Protein AF-A0A2Z3GSK7-F1 (afdb_monomer_lite)

Structure (mmCIF, N/CA/C/O backbone):
data_AF-A0A2Z3GSK7-F1
#
_entry.id   AF-A0A2Z3GSK7-F1
#
loop_
_atom_site.group_PDB
_atom_site.id
_atom_site.type_symbol
_atom_site.label_atom_id
_atom_site.label_alt_id
_atom_site.label_comp_id
_atom_site.label_asym_id
_atom_site.label_entity_id
_atom_site.label_seq_id
_atom_site.pdbx_PDB_ins_code
_atom_site.Cartn_x
_atom_site.Cartn_y
_atom_site.Cartn_z
_atom_site.occupancy
_atom_site.B_iso_or_equiv
_atom_site.auth_seq_id
_atom_site.auth_comp_id
_atom_site.auth_asym_id
_atom_site.auth_atom_id
_atom_site.pdbx_PDB_model_num
ATOM 1 N N . MET A 1 1 ? -14.185 -3.169 9.809 1.00 71.88 1 MET A N 1
ATOM 2 C CA . MET A 1 1 ? -12.951 -3.643 9.153 1.00 71.88 1 MET A CA 1
ATOM 3 C C . MET A 1 1 ? -13.041 -3.278 7.683 1.00 71.88 1 MET A C 1
ATOM 5 O O . MET A 1 1 ? -14.053 -3.596 7.071 1.00 71.88 1 MET A O 1
ATOM 9 N N . THR A 1 2 ? -12.065 -2.547 7.152 1.00 82.12 2 THR A N 1
ATOM 10 C CA . THR A 1 2 ? -12.033 -2.111 5.746 1.00 82.12 2 THR A CA 1
ATOM 11 C C . THR A 1 2 ? -10.620 -2.266 5.176 1.00 82.12 2 THR A C 1
ATOM 13 O O . THR A 1 2 ? -9.663 -2.348 5.944 1.00 82.12 2 THR A O 1
ATOM 16 N N . ALA A 1 3 ? -10.502 -2.326 3.851 1.00 84.38 3 ALA A N 1
ATOM 17 C CA . ALA A 1 3 ? -9.241 -2.284 3.111 1.00 84.38 3 ALA A CA 1
ATOM 18 C C . ALA A 1 3 ? -9.398 -1.321 1.930 1.00 84.38 3 ALA A C 1
ATOM 20 O O . ALA A 1 3 ? -10.496 -1.180 1.380 1.00 84.38 3 ALA A O 1
ATOM 21 N N . ARG A 1 4 ? -8.316 -0.649 1.536 1.00 87.81 4 ARG A N 1
ATOM 22 C CA . ARG A 1 4 ? -8.307 0.265 0.387 1.00 87.81 4 ARG A CA 1
ATOM 23 C C . ARG A 1 4 ? -7.543 -0.360 -0.773 1.00 87.81 4 ARG A C 1
ATOM 25 O O . ARG A 1 4 ? -6.635 -1.156 -0.564 1.00 87.81 4 ARG A O 1
ATOM 32 N N . THR A 1 5 ? -7.963 -0.031 -1.993 1.00 89.75 5 THR A N 1
ATOM 33 C CA . THR A 1 5 ? -7.311 -0.492 -3.226 1.00 89.75 5 THR A CA 1
ATOM 34 C C . THR A 1 5 ? -6.703 0.704 -3.946 1.00 89.75 5 THR A C 1
ATOM 36 O O . THR A 1 5 ? -7.389 1.701 -4.177 1.00 89.75 5 THR A O 1
ATOM 39 N N . PHE A 1 6 ? -5.430 0.588 -4.301 1.00 87.94 6 PHE A N 1
ATOM 40 C CA . PHE A 1 6 ? -4.668 1.543 -5.090 1.00 87.94 6 PHE A CA 1
ATOM 41 C C . PHE A 1 6 ? -4.584 1.056 -6.535 1.00 87.94 6 PHE A C 1
ATOM 43 O O . PHE A 1 6 ? -4.456 -0.138 -6.799 1.00 87.94 6 PHE A O 1
ATOM 50 N N . HIS A 1 7 ? -4.692 1.982 -7.483 1.00 86.06 7 HIS A N 1
ATOM 51 C CA . HIS A 1 7 ? -4.762 1.664 -8.906 1.00 86.06 7 HIS A CA 1
ATOM 52 C C . HIS A 1 7 ? -3.601 2.356 -9.629 1.00 86.06 7 HIS A C 1
ATOM 54 O O . HIS A 1 7 ? -3.681 3.567 -9.851 1.00 86.06 7 HIS A O 1
ATOM 60 N N . PRO A 1 8 ? -2.526 1.634 -9.991 1.00 76.69 8 PRO A N 1
ATOM 61 C CA . PRO A 1 8 ? -1.449 2.216 -10.775 1.00 76.69 8 PRO A CA 1
ATOM 62 C C . PRO A 1 8 ? -1.945 2.506 -12.195 1.00 76.69 8 PRO A C 1
ATOM 64 O O . PRO A 1 8 ? -2.619 1.683 -12.822 1.00 76.69 8 PRO A O 1
ATOM 67 N N . SER A 1 9 ? -1.622 3.689 -12.712 1.00 77.81 9 SER A N 1
ATOM 68 C CA . SER A 1 9 ? -1.817 4.007 -14.125 1.00 77.81 9 SER A CA 1
ATOM 69 C C . SER A 1 9 ? -0.704 3.370 -14.966 1.00 77.81 9 SER A C 1
ATOM 71 O O . SER A 1 9 ? 0.386 3.078 -14.472 1.00 77.81 9 SER A O 1
ATOM 73 N N . GLY A 1 10 ? -1.003 3.085 -16.238 1.00 79.50 10 GLY A N 1
ATOM 74 C CA . GLY A 1 10 ? -0.168 2.247 -17.104 1.00 79.50 10 GLY A CA 1
ATOM 75 C C . GLY A 1 10 ? 1.318 2.622 -17.098 1.00 79.50 10 GLY A C 1
ATOM 76 O O . GLY A 1 10 ? 1.663 3.793 -17.203 1.00 79.50 10 GLY A O 1
ATOM 77 N N . GLY A 1 11 ? 2.176 1.602 -16.989 1.00 78.25 11 GLY A N 1
ATOM 78 C CA . GLY A 1 11 ? 3.635 1.734 -16.933 1.00 78.25 11 GLY A CA 1
ATOM 79 C C . GLY A 1 11 ? 4.215 1.865 -15.523 1.00 78.25 11 GLY A C 1
ATOM 80 O O . GLY A 1 11 ? 5.428 1.738 -15.379 1.00 78.25 11 GLY A O 1
ATOM 81 N N . TYR A 1 12 ? 3.390 2.046 -14.487 1.00 83.25 12 TYR A N 1
ATOM 82 C CA . TYR A 1 12 ? 3.827 2.042 -13.090 1.00 83.25 12 TYR A CA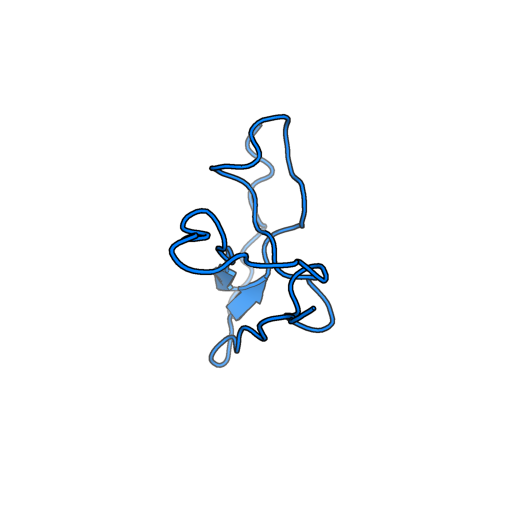 1
ATOM 83 C C . TYR A 1 12 ? 3.680 0.668 -12.431 1.00 83.25 12 TYR A C 1
ATOM 85 O O . TYR A 1 12 ? 2.755 -0.087 -12.721 1.00 83.25 12 TYR A O 1
ATOM 93 N N . THR A 1 13 ? 4.600 0.355 -11.523 1.00 84.50 13 THR A N 1
ATOM 94 C CA . THR A 1 13 ? 4.572 -0.821 -10.642 1.00 84.50 13 THR A CA 1
ATOM 95 C C . THR A 1 13 ? 4.677 -0.357 -9.192 1.00 84.50 13 THR A C 1
ATOM 97 O O . THR A 1 13 ? 5.307 0.664 -8.921 1.00 84.50 13 THR A O 1
ATOM 100 N N . PHE A 1 14 ? 4.059 -1.082 -8.258 1.00 87.75 14 PHE A N 1
ATOM 101 C CA . PHE A 1 14 ? 4.185 -0.792 -6.828 1.00 87.75 14 PHE A CA 1
ATOM 102 C C . PHE A 1 14 ? 5.630 -0.973 -6.337 1.00 87.75 14 PHE A C 1
ATOM 104 O O . PHE A 1 14 ? 6.359 -1.856 -6.803 1.00 87.75 14 PHE A O 1
ATOM 111 N N . SER A 1 15 ? 6.051 -0.140 -5.387 1.00 82.56 15 SER A N 1
ATOM 112 C CA . SER A 1 15 ? 7.257 -0.396 -4.597 1.00 82.56 15 SER A CA 1
ATOM 113 C C . SER A 1 15 ? 7.034 -1.589 -3.664 1.00 82.56 15 SER A C 1
ATOM 115 O O . SER A 1 15 ? 5.888 -1.867 -3.311 1.00 82.56 15 SER A O 1
ATOM 117 N N . PRO A 1 16 ? 8.092 -2.298 -3.236 1.00 80.38 16 PRO A N 1
ATOM 118 C CA . PRO A 1 16 ? 7.937 -3.367 -2.260 1.00 80.38 16 PRO A CA 1
ATOM 119 C C . PRO A 1 16 ? 7.256 -2.864 -0.982 1.00 80.38 16 PRO A C 1
ATOM 121 O O . PRO A 1 16 ? 7.519 -1.751 -0.525 1.00 80.38 16 PRO A O 1
ATOM 124 N N . LYS A 1 17 ? 6.379 -3.707 -0.440 1.00 77.88 17 LYS A N 1
ATOM 125 C CA . LYS A 1 17 ? 5.665 -3.475 0.814 1.00 77.88 17 LYS A CA 1
ATOM 126 C C . LYS A 1 17 ? 6.612 -3.621 2.014 1.00 77.88 17 LYS A C 1
ATOM 128 O O . LYS A 1 17 ? 7.566 -4.404 1.935 1.00 77.88 17 LYS A O 1
ATOM 133 N N . ASP A 1 18 ? 6.328 -2.884 3.086 1.00 69.06 18 ASP A N 1
ATOM 134 C CA . ASP A 1 18 ? 6.974 -2.973 4.405 1.00 69.06 18 ASP A CA 1
ATOM 135 C C . ASP A 1 18 ? 8.519 -2.905 4.356 1.00 69.06 18 ASP A C 1
ATOM 137 O O . ASP A 1 18 ? 9.223 -3.767 4.892 1.00 69.06 18 ASP A O 1
ATOM 141 N N . GLN A 1 19 ? 9.079 -1.942 3.610 1.00 69.75 19 GLN A N 1
ATOM 142 C CA . GLN A 1 19 ? 10.534 -1.791 3.472 1.00 69.75 19 GLN A CA 1
ATOM 143 C C . GLN A 1 19 ? 11.133 -0.904 4.562 1.00 69.75 19 GLN A C 1
ATOM 145 O O . GLN A 1 19 ? 10.811 0.273 4.682 1.00 69.75 19 GLN A O 1
ATOM 150 N N . GLY A 1 20 ? 12.129 -1.439 5.268 1.00 67.25 20 GLY A N 1
ATOM 151 C CA . GLY A 1 20 ? 12.813 -0.726 6.343 1.00 67.25 20 GLY A CA 1
ATOM 152 C C . GLY A 1 20 ? 12.132 -0.951 7.692 1.00 67.25 20 GLY A C 1
ATOM 153 O O . GLY A 1 20 ? 11.588 -2.020 7.940 1.00 67.25 20 GLY A O 1
ATOM 154 N N . GLY A 1 21 ? 12.246 0.021 8.597 1.00 65.56 21 GLY A N 1
ATOM 155 C CA . GLY A 1 21 ? 11.648 -0.043 9.939 1.00 65.56 21 GLY A CA 1
ATOM 156 C C . GLY A 1 21 ? 10.836 1.198 10.296 1.00 65.56 21 GLY A C 1
ATOM 157 O O . GLY A 1 21 ? 10.699 1.504 11.478 1.00 65.56 21 GLY A O 1
ATOM 158 N N . ASN A 1 22 ? 10.402 1.960 9.289 1.00 65.31 22 ASN A N 1
ATOM 159 C CA . ASN A 1 22 ? 9.575 3.142 9.477 1.00 65.31 22 ASN A CA 1
ATOM 160 C C . ASN A 1 22 ? 8.295 3.011 8.651 1.00 65.31 22 ASN A C 1
ATOM 162 O O . ASN A 1 22 ? 8.296 3.373 7.477 1.00 65.31 22 ASN A O 1
ATOM 166 N N . ASP A 1 23 ? 7.242 2.572 9.334 1.00 63.47 23 ASP A N 1
ATOM 167 C CA . ASP A 1 23 ? 5.879 2.340 8.837 1.00 63.47 23 ASP A CA 1
ATOM 168 C C . ASP A 1 23 ? 5.191 3.595 8.239 1.00 63.47 23 ASP A C 1
ATOM 170 O O . ASP A 1 23 ? 4.050 3.543 7.797 1.00 63.47 23 ASP A O 1
ATOM 174 N N . ALA A 1 24 ? 5.826 4.772 8.327 1.00 59.97 24 ALA A N 1
ATOM 175 C CA . ALA A 1 24 ? 5.323 6.029 7.762 1.00 59.97 24 ALA A CA 1
ATOM 176 C C . ALA A 1 24 ? 6.012 6.419 6.441 1.00 59.97 24 ALA A C 1
ATOM 178 O O . ALA A 1 24 ? 5.770 7.509 5.919 1.00 59.97 24 ALA A O 1
ATOM 179 N N . LEU A 1 25 ? 6.958 5.607 5.961 1.00 63.44 25 LEU A N 1
ATOM 180 C CA . LEU A 1 25 ? 7.729 5.856 4.735 1.00 63.44 25 LEU A CA 1
ATOM 181 C C . LEU A 1 25 ? 7.711 4.667 3.766 1.00 63.44 25 LEU A C 1
ATOM 183 O O . LEU A 1 25 ? 8.244 4.780 2.657 1.00 63.44 25 LEU A O 1
ATOM 187 N N . ASP A 1 26 ? 7.181 3.528 4.190 1.00 68.25 26 ASP A N 1
ATOM 188 C CA . ASP A 1 26 ? 7.041 2.314 3.405 1.00 68.25 26 ASP A CA 1
ATOM 189 C C . ASP A 1 26 ? 5.641 2.203 2.801 1.00 68.25 26 ASP A C 1
ATOM 191 O O . ASP A 1 26 ? 4.681 2.768 3.286 1.00 68.25 26 ASP A O 1
ATOM 195 N N . SER A 1 27 ? 5.531 1.471 1.693 1.00 80.50 27 SER A N 1
ATOM 196 C CA . SER A 1 27 ? 4.261 1.323 0.985 1.00 80.50 27 SER A CA 1
ATOM 197 C C . SER A 1 27 ? 3.358 0.301 1.670 1.00 80.50 27 SER A C 1
ATOM 199 O O . SER A 1 27 ? 3.726 -0.871 1.747 1.00 80.50 27 SER A O 1
ATOM 201 N N . ASP A 1 28 ? 2.123 0.681 1.992 1.00 82.69 28 ASP A N 1
ATOM 202 C CA . ASP A 1 28 ? 1.107 -0.243 2.523 1.00 82.69 28 ASP A CA 1
ATOM 203 C C . ASP A 1 28 ? 0.462 -1.157 1.469 1.00 82.69 28 ASP A C 1
ATOM 205 O O . ASP A 1 28 ? -0.200 -2.153 1.795 1.00 82.69 28 ASP A O 1
ATOM 209 N N . ALA A 1 29 ? 0.596 -0.811 0.188 1.00 88.12 29 ALA A N 1
ATOM 210 C CA . ALA A 1 29 ? -0.024 -1.558 -0.899 1.00 88.12 29 ALA A CA 1
ATOM 211 C C . ALA A 1 29 ? 0.714 -2.870 -1.208 1.00 88.12 29 ALA A C 1
ATOM 213 O O . ALA A 1 29 ? 1.906 -2.888 -1.509 1.00 88.12 29 ALA A O 1
ATOM 214 N N . ASP A 1 30 ? -0.031 -3.975 -1.225 1.00 87.31 30 ASP A N 1
ATOM 215 C CA . ASP A 1 30 ? 0.433 -5.246 -1.773 1.00 87.31 30 ASP A CA 1
ATOM 216 C C . ASP A 1 30 ? 0.782 -5.093 -3.262 1.00 87.31 30 ASP A C 1
ATOM 218 O O . ASP A 1 30 ? -0.021 -4.608 -4.063 1.00 87.31 30 ASP A O 1
ATOM 222 N N . THR A 1 31 ? 1.976 -5.539 -3.649 1.00 85.50 31 THR A N 1
ATOM 223 C CA . THR A 1 31 ? 2.521 -5.299 -4.993 1.00 85.50 31 THR A CA 1
ATOM 224 C C . THR A 1 31 ? 1.780 -6.030 -6.110 1.00 85.50 31 THR A C 1
ATOM 226 O O . THR A 1 31 ? 1.901 -5.648 -7.273 1.00 85.50 31 THR A O 1
ATOM 229 N N . THR A 1 32 ? 1.010 -7.069 -5.775 1.00 84.94 32 THR A N 1
ATOM 230 C CA . THR A 1 32 ? 0.281 -7.905 -6.739 1.00 84.94 32 THR A CA 1
ATOM 231 C C . THR A 1 32 ? -1.174 -7.471 -6.869 1.00 84.94 32 THR A C 1
ATOM 233 O O . THR A 1 32 ? -1.746 -7.495 -7.957 1.00 84.94 32 THR A O 1
ATOM 236 N N . THR A 1 33 ? -1.792 -7.084 -5.756 1.00 85.19 33 THR A N 1
ATOM 237 C CA . THR A 1 33 ? -3.231 -6.804 -5.671 1.00 85.19 33 THR A CA 1
ATOM 238 C C . THR A 1 33 ? -3.556 -5.321 -5.524 1.00 85.19 33 THR A C 1
ATOM 240 O O . THR A 1 33 ? -4.713 -4.938 -5.703 1.00 85.19 33 THR A O 1
ATOM 243 N N . GLY A 1 34 ? -2.568 -4.490 -5.180 1.00 86.69 34 GLY A N 1
ATOM 244 C CA . GLY A 1 34 ? -2.743 -3.072 -4.874 1.00 86.69 34 GLY A CA 1
ATOM 245 C C . GLY A 1 34 ? -3.566 -2.813 -3.614 1.00 86.69 34 GLY A C 1
ATOM 246 O O . GLY A 1 34 ? -4.102 -1.719 -3.455 1.00 86.69 34 GLY A O 1
ATOM 247 N N . ARG A 1 35 ? -3.744 -3.810 -2.739 1.00 89.75 35 ARG A N 1
ATOM 248 C CA . ARG A 1 35 ? -4.580 -3.692 -1.537 1.00 89.75 35 ARG A CA 1
ATOM 249 C C . ARG A 1 35 ? -3.746 -3.427 -0.294 1.00 89.75 35 ARG A C 1
ATOM 251 O O . ARG A 1 35 ? -2.700 -4.041 -0.119 1.00 89.75 35 ARG A O 1
ATOM 258 N N . SER A 1 36 ? -4.258 -2.574 0.589 1.00 89.25 36 SER A N 1
ATOM 259 C CA . SER A 1 36 ? -3.740 -2.446 1.953 1.00 89.25 36 SER A CA 1
ATOM 260 C C . SER A 1 36 ? -4.076 -3.677 2.800 1.00 89.25 36 SER A C 1
ATOM 262 O O . SER A 1 36 ? -4.996 -4.440 2.481 1.00 89.25 36 SER A O 1
ATOM 264 N N . ALA A 1 37 ? -3.424 -3.802 3.957 1.00 85.69 37 ALA A N 1
ATOM 265 C CA . ALA A 1 37 ? -3.918 -4.666 5.024 1.00 85.69 37 ALA A CA 1
ATOM 266 C C . ALA A 1 37 ? -5.335 -4.251 5.475 1.00 85.69 37 ALA A C 1
ATOM 268 O O . ALA A 1 37 ? -5.798 -3.128 5.236 1.00 85.69 37 ALA A O 1
ATOM 269 N N . VAL A 1 38 ? -6.041 -5.175 6.130 1.00 87.88 38 VAL A N 1
ATOM 270 C CA . VAL A 1 38 ? -7.343 -4.889 6.742 1.00 87.88 38 VAL A CA 1
ATOM 271 C C . VAL A 1 38 ? -7.122 -4.145 8.053 1.00 87.88 38 VAL A C 1
ATOM 273 O O . VAL A 1 38 ? -6.432 -4.645 8.938 1.00 87.88 38 VAL A O 1
ATOM 276 N N . PHE A 1 39 ? -7.777 -2.998 8.212 1.00 86.94 39 PHE A N 1
ATOM 277 C CA . PHE A 1 39 ? -7.720 -2.206 9.439 1.00 86.94 39 PHE A CA 1
ATOM 278 C C . PHE A 1 39 ? -9.117 -1.8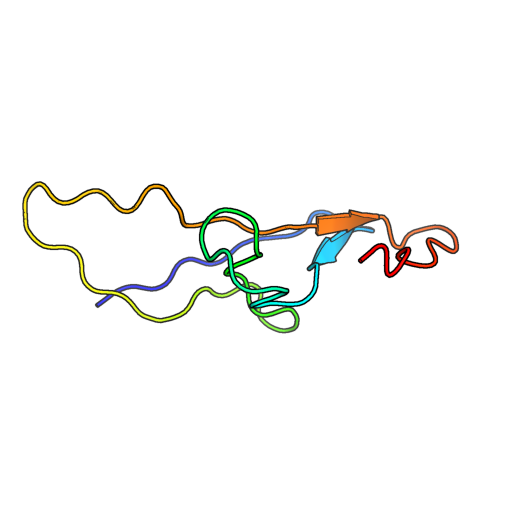53 9.965 1.00 86.94 39 PHE A C 1
ATOM 280 O O . PHE A 1 39 ? -10.146 -2.005 9.289 1.00 86.94 39 PHE A O 1
ATOM 287 N N . SER A 1 40 ? -9.162 -1.403 11.219 1.00 89.56 40 SER A N 1
ATOM 288 C CA . SER A 1 40 ? -10.381 -0.938 11.883 1.00 89.56 40 SER A CA 1
ATOM 289 C C . SER A 1 40 ? -10.240 0.530 12.255 1.00 89.56 40 SER A C 1
ATOM 291 O O . SER A 1 40 ? -9.234 0.932 12.826 1.00 89.56 40 SER A O 1
ATOM 293 N N . LEU A 1 41 ? -11.267 1.317 11.941 1.00 86.88 41 LEU A N 1
ATOM 294 C CA . LEU A 1 41 ? -11.382 2.707 12.364 1.00 86.88 41 LEU A CA 1
ATOM 295 C C . LEU A 1 41 ? -12.480 2.807 13.412 1.00 86.88 41 LEU A C 1
ATOM 297 O O . LEU A 1 41 ? -13.592 2.317 13.192 1.00 86.88 41 LE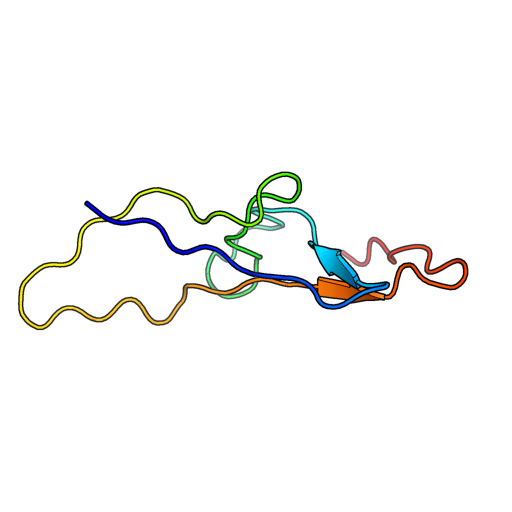U A O 1
ATOM 301 N N . SER A 1 42 ? -12.167 3.453 14.527 1.00 91.50 42 SER A N 1
ATOM 302 C CA . SER A 1 42 ? -13.173 3.886 15.494 1.00 91.50 42 SER A CA 1
ATOM 303 C C . SER A 1 42 ? -13.846 5.178 15.022 1.00 91.50 42 SER A C 1
ATOM 305 O O . SER A 1 42 ? -13.337 5.877 14.141 1.00 91.50 42 SER A O 1
ATOM 307 N N . ALA A 1 43 ? -14.989 5.527 15.619 1.00 90.62 43 ALA A N 1
ATOM 308 C CA . ALA A 1 43 ? -15.582 6.844 15.404 1.00 90.62 43 ALA A CA 1
ATOM 309 C C . ALA A 1 43 ? -14.550 7.935 15.738 1.00 90.62 43 ALA A C 1
ATOM 311 O O . ALA A 1 43 ? -13.847 7.835 16.741 1.00 90.62 43 ALA A O 1
ATOM 312 N N . ASN A 1 44 ? -14.444 8.945 14.870 1.00 90.19 44 ASN A N 1
ATOM 313 C CA . ASN A 1 44 ? -13.488 10.053 14.984 1.00 90.19 44 ASN A CA 1
ATOM 314 C C . ASN A 1 44 ? -11.998 9.669 14.855 1.00 90.19 44 ASN A C 1
ATOM 316 O O . ASN A 1 44 ? -11.144 10.519 15.091 1.00 90.19 44 ASN A O 1
ATOM 320 N N . GLN A 1 45 ? -11.668 8.443 14.432 1.00 90.50 45 GLN A N 1
ATOM 321 C CA . GLN A 1 45 ? -10.292 8.046 14.129 1.00 90.50 45 GLN A CA 1
ATOM 322 C C . GLN A 1 45 ? -9.957 8.288 12.653 1.00 90.50 45 GLN A C 1
ATOM 324 O O . GLN A 1 45 ? -10.718 7.915 11.758 1.00 90.50 45 GLN A O 1
ATOM 329 N N . GLN A 1 46 ? -8.790 8.877 12.402 1.00 86.25 46 GLN A N 1
ATOM 330 C CA . GLN A 1 46 ? -8.207 8.999 11.070 1.00 86.25 46 GLN A CA 1
ATOM 331 C C . GLN A 1 46 ? -7.017 8.048 10.953 1.00 86.25 46 GLN A C 1
ATOM 333 O O . GLN A 1 46 ? -6.298 7.828 11.925 1.00 86.25 46 GLN A O 1
ATOM 338 N N . TYR A 1 47 ? -6.829 7.489 9.764 1.00 85.50 47 TYR A N 1
ATOM 339 C CA . TYR A 1 47 ? -5.646 6.713 9.415 1.00 85.50 47 TYR A CA 1
ATOM 340 C C . TYR A 1 47 ? -5.012 7.407 8.220 1.00 85.50 47 TYR A C 1
ATOM 342 O O . TYR A 1 47 ? -5.566 7.380 7.119 1.00 85.50 47 TYR A O 1
ATOM 350 N N . LEU A 1 48 ? -3.968 8.180 8.514 1.00 85.38 48 LEU A N 1
ATOM 351 C CA . LEU A 1 48 ? -3.354 9.132 7.587 1.00 85.38 48 LEU A CA 1
ATOM 352 C C . LEU A 1 48 ? -2.082 8.584 6.944 1.00 85.38 48 LEU A C 1
ATOM 354 O O . LEU A 1 48 ? -1.662 9.129 5.931 1.00 85.38 48 LEU A O 1
ATOM 358 N N . ASP A 1 49 ? -1.549 7.493 7.486 1.00 83.50 49 ASP A N 1
ATOM 359 C CA . ASP A 1 49 ? -0.301 6.881 7.033 1.00 83.50 49 ASP A CA 1
ATOM 360 C C . ASP A 1 49 ? -0.524 5.849 5.921 1.00 83.50 49 ASP A C 1
ATOM 362 O O . ASP A 1 49 ? 0.422 5.236 5.465 1.00 83.50 49 ASP A O 1
ATOM 366 N N . LEU A 1 50 ? -1.768 5.677 5.447 1.00 85.81 50 LEU A N 1
ATOM 367 C CA . LEU A 1 50 ? -2.047 4.715 4.389 1.00 85.81 50 LEU A CA 1
ATOM 368 C C . LEU A 1 50 ? -1.613 5.229 3.014 1.00 85.81 50 LEU A C 1
ATOM 370 O O . LEU A 1 50 ? -2.357 5.983 2.368 1.00 85.81 50 LEU A O 1
ATOM 374 N N . ASP A 1 51 ? -0.475 4.746 2.536 1.00 84.56 51 ASP A N 1
ATOM 375 C CA . ASP A 1 51 ? 0.125 5.159 1.274 1.00 84.56 51 ASP A CA 1
ATOM 376 C C . ASP A 1 51 ? 0.443 3.982 0.323 1.00 84.56 51 ASP A C 1
ATOM 378 O O . ASP A 1 51 ? 0.167 2.807 0.580 1.00 84.56 51 ASP A O 1
ATOM 382 N N . ALA A 1 52 ? 0.903 4.318 -0.882 1.00 85.44 52 ALA A N 1
ATOM 383 C CA . ALA A 1 52 ? 1.291 3.334 -1.883 1.00 85.44 52 ALA A CA 1
ATOM 384 C C . ALA A 1 52 ? 2.367 3.912 -2.798 1.00 85.44 52 ALA A C 1
ATOM 386 O O . ALA A 1 52 ? 2.085 4.731 -3.680 1.00 85.44 52 ALA A O 1
ATOM 387 N N . GLY A 1 53 ? 3.603 3.462 -2.608 1.00 86.56 53 GLY A N 1
ATOM 388 C CA . GLY A 1 53 ? 4.711 3.837 -3.473 1.00 86.56 53 GLY A CA 1
ATOM 389 C C . GLY A 1 53 ? 4.581 3.181 -4.848 1.00 86.56 53 GLY A C 1
ATOM 390 O O . GLY A 1 53 ? 4.214 2.012 -4.979 1.00 86.56 53 GLY A O 1
ATOM 391 N N . MET A 1 54 ? 4.880 3.936 -5.906 1.00 85.69 54 MET A N 1
ATOM 392 C CA . MET A 1 54 ? 4.872 3.447 -7.286 1.00 85.69 54 MET A CA 1
ATOM 393 C C . MET A 1 54 ? 6.067 4.006 -8.055 1.00 85.69 54 MET A C 1
ATOM 395 O O . MET A 1 54 ? 6.465 5.153 -7.860 1.00 85.69 54 MET A O 1
ATOM 399 N N . TRP A 1 55 ? 6.610 3.220 -8.978 1.00 80.88 55 TRP A N 1
ATOM 400 C CA . TRP A 1 55 ? 7.724 3.613 -9.838 1.00 80.88 55 TRP A CA 1
ATOM 401 C C . TRP A 1 55 ? 7.449 3.228 -11.295 1.00 80.88 55 TRP A C 1
ATOM 403 O O . TRP A 1 55 ? 6.720 2.276 -11.575 1.00 80.88 55 TRP A O 1
ATOM 413 N N . TRP A 1 56 ? 7.998 3.998 -12.238 1.00 80.81 56 TRP A N 1
ATOM 414 C CA . TRP A 1 56 ? 7.815 3.759 -13.671 1.00 80.81 56 TRP A CA 1
ATOM 415 C C . TRP A 1 56 ? 8.686 2.591 -14.149 1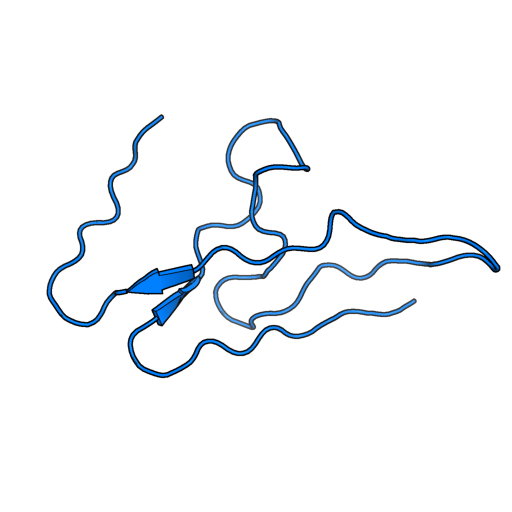.00 80.81 56 TRP A C 1
ATOM 417 O O . TRP A 1 56 ? 9.912 2.687 -14.178 1.00 80.81 56 TRP A O 1
ATOM 427 N N . ALA A 1 57 ? 8.045 1.512 -14.589 1.00 75.50 57 ALA A N 1
ATOM 428 C CA . ALA A 1 57 ? 8.680 0.334 -15.174 1.00 75.50 57 ALA A CA 1
ATOM 429 C C . ALA A 1 57 ? 8.844 0.429 -16.705 1.00 75.50 57 ALA A C 1
ATOM 431 O O . ALA A 1 57 ? 9.541 -0.384 -17.311 1.00 75.50 57 ALA A O 1
ATOM 432 N N . GLY A 1 58 ? 8.230 1.426 -17.352 1.00 65.62 58 GLY A N 1
ATOM 433 C CA . GLY A 1 58 ? 8.054 1.491 -18.808 1.00 65.62 58 GLY A CA 1
ATOM 434 C C . GLY A 1 58 ? 9.284 1.815 -19.668 1.00 65.62 58 GLY A C 1
ATOM 435 O O . GLY A 1 58 ? 9.113 2.072 -20.853 1.00 65.62 58 GLY A O 1
ATOM 436 N N . SER A 1 59 ? 10.506 1.814 -19.129 1.00 63.94 59 SER A N 1
ATOM 437 C CA . SER A 1 59 ? 11.737 1.701 -19.934 1.00 63.94 59 SER A CA 1
ATOM 438 C C . SER A 1 59 ? 12.939 1.407 -19.027 1.00 63.94 59 SER A C 1
ATOM 440 O O . SER A 1 59 ? 13.666 2.312 -18.634 1.00 63.94 59 SER A O 1
ATOM 442 N N . GLY A 1 60 ? 13.118 0.151 -18.606 1.00 59.66 60 GLY A N 1
ATOM 443 C CA . GLY A 1 60 ? 14.361 -0.294 -17.955 1.00 59.66 60 GLY A CA 1
ATOM 444 C C . GLY A 1 60 ? 14.710 0.375 -16.619 1.00 59.66 60 GLY A C 1
ATOM 445 O O . GLY A 1 60 ? 15.890 0.474 -16.290 1.00 59.66 60 GLY A O 1
ATOM 446 N N . GLY A 1 61 ? 13.718 0.834 -15.852 1.00 51.44 61 GLY A N 1
ATOM 447 C CA . GLY A 1 61 ? 13.936 1.341 -14.501 1.00 51.44 61 GLY A CA 1
ATOM 448 C C . GLY A 1 61 ? 14.403 0.213 -13.588 1.00 51.44 61 GLY A C 1
ATOM 449 O O . GLY A 1 61 ? 13.591 -0.445 -12.951 1.00 51.44 61 GLY A O 1
ATOM 450 N N . SER A 1 62 ? 15.709 -0.040 -13.538 1.00 57.00 62 SER A N 1
ATOM 451 C CA . SER A 1 62 ? 16.327 -0.743 -12.422 1.00 57.00 62 SER A CA 1
ATOM 452 C C . SER A 1 62 ? 15.958 0.044 -11.173 1.00 57.00 62 SER A C 1
ATOM 454 O O . SER A 1 62 ? 16.522 1.111 -10.937 1.00 57.00 62 SER A O 1
ATOM 456 N N . GLY A 1 63 ? 14.955 -0.431 -10.431 1.00 54.16 63 GLY A N 1
ATOM 457 C CA . GLY A 1 63 ? 14.622 0.103 -9.121 1.00 54.16 63 GLY A CA 1
ATOM 458 C C . GLY A 1 63 ? 15.898 0.071 -8.301 1.00 54.16 63 GLY A C 1
ATOM 459 O O . GLY A 1 63 ? 16.395 -1.001 -7.963 1.00 54.16 63 GLY A O 1
ATOM 460 N N . SER A 1 64 ? 16.496 1.239 -8.084 1.00 51.16 64 SER A N 1
ATOM 461 C CA . SER A 1 64 ? 17.665 1.364 -7.238 1.00 51.16 64 SER A CA 1
ATOM 462 C C . SER A 1 6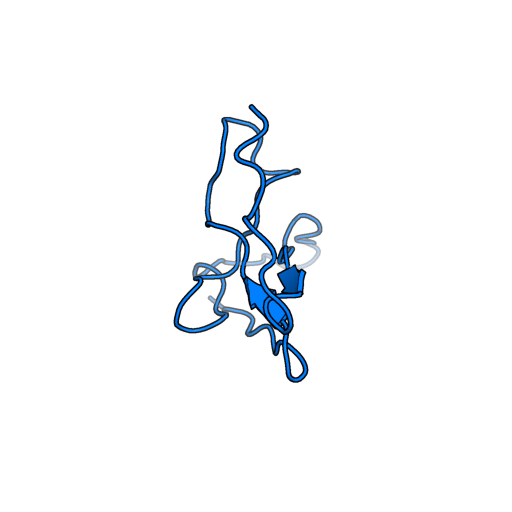4 ? 17.238 0.914 -5.851 1.00 51.16 64 SER A C 1
ATOM 464 O O . SER A 1 64 ? 16.528 1.641 -5.157 1.00 51.16 64 SER A O 1
ATOM 466 N N . SER A 1 65 ? 17.655 -0.293 -5.467 1.00 51.19 65 SER A N 1
ATOM 467 C CA . SER A 1 65 ? 17.846 -0.669 -4.073 1.00 51.19 65 SER A CA 1
ATOM 468 C C . SER A 1 65 ? 18.841 0.325 -3.481 1.00 51.19 65 SER A C 1
ATOM 470 O O . SER A 1 65 ? 20.048 0.120 -3.537 1.00 51.19 65 SER A O 1
ATOM 472 N N . GLY A 1 66 ? 18.323 1.459 -3.028 1.00 45.44 66 GLY A N 1
ATOM 473 C CA . GLY A 1 66 ? 19.039 2.450 -2.249 1.00 45.44 66 GLY A CA 1
ATOM 474 C C . GLY A 1 66 ? 18.520 2.379 -0.827 1.00 45.44 66 GLY A C 1
ATOM 475 O O . GLY A 1 66 ? 17.662 3.173 -0.453 1.00 45.44 66 GLY A O 1
ATOM 476 N N . ILE A 1 6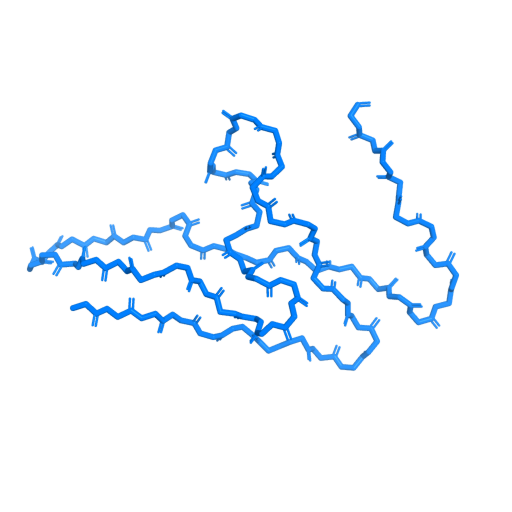7 ? 19.006 1.378 -0.094 1.00 45.25 67 ILE A N 1
ATOM 477 C CA . ILE A 1 67 ? 19.280 1.529 1.337 1.00 45.25 67 ILE A CA 1
ATOM 478 C C . ILE A 1 67 ? 20.678 2.125 1.487 1.00 45.25 67 ILE A C 1
ATOM 480 O O . ILE A 1 67 ? 21.546 1.777 0.650 1.00 45.25 67 ILE A O 1
#

pLDDT: mean 77.63, std 12.46, range [45.25, 91.5]

Sequence (67 aa):
MTARTFHPSGGYTFSPKDQGGNDALDSDADTTTGRSAVFSLSANQQYLDLDAGMWWAGSGGSGSSGI

Organism: NCBI:txid114

InterPro domains:
  IPR013783 Immunoglobulin-like fold [G3DSA:2.60.40.10] (3-58)
  IPR033764 SD-repeat containing protein, B domain [PF17210] (6-54)

Radius of gyration: 13.45 Å; chains: 1; bounding box: 35×18×35 Å

Foldseek 3Di:
DDKDADDDDPQKFWDDAPPDDDLQPGAQADRPGRMGDDDDDDVPDDDPSHHIHMDGNNPPPPPPPDD

Secondary structure (DSSP, 8-state):
-B--B--PPTTEEEPPBS-SS-TTTSB-S-TTT-BPPPB---TT---------EEE-TT--------